Protein AF-A0A9E5TFW9-F1 (afdb_monomer_lite)

Foldseek 3Di:
DWKAAVPGTQPDFDPDQVCVVVVDTDGDPDPVAFDWGWMWDADADPVRHGPDDIDIDTGDRDAPDPPRPRDDDDDDDDDDD

pLDDT: mean 77.69, std 11.97, range [42.94, 93.12]

Radius of gyration: 13.74 Å; chains: 1; bounding box: 29×26×41 Å

Secondary structure (DSSP, 8-state):
-EEEETTEEE--B-S--TTTTTT---B-S-SSS---EEEEEE-B-TTS-BSSPPEEEEE-----STTS-------------

Structure (mmCIF, N/CA/C/O backbone):
data_AF-A0A9E5TFW9-F1
#
_entry.id   AF-A0A9E5TFW9-F1
#
loop_
_atom_site.group_PDB
_atom_site.id
_atom_site.type_symbol
_atom_site.label_atom_id
_atom_site.label_alt_id
_atom_site.label_comp_id
_atom_site.label_asym_id
_atom_site.label_entity_id
_atom_site.label_seq_id
_atom_site.pdbx_PDB_ins_code
_atom_site.Cartn_x
_atom_site.Cartn_y
_atom_site.Cartn_z
_atom_site.occupancy
_atom_site.B_iso_or_equiv
_atom_site.auth_seq_id
_atom_site.auth_comp_id
_atom_site.auth_asym_id
_atom_site.auth_atom_id
_atom_site.pdbx_PDB_model_num
ATOM 1 N N . MET A 1 1 ? -5.559 4.159 7.560 1.00 81.75 1 MET A N 1
ATOM 2 C CA . MET A 1 1 ? -4.598 3.193 6.991 1.00 81.75 1 MET A CA 1
ATOM 3 C C . MET A 1 1 ? -3.186 3.689 7.248 1.00 81.75 1 MET A C 1
ATOM 5 O O . MET A 1 1 ? -2.982 4.898 7.238 1.00 81.75 1 MET A O 1
ATOM 9 N N . LYS A 1 2 ? -2.248 2.771 7.476 1.00 84.69 2 LYS A N 1
ATOM 10 C CA . LYS A 1 2 ? -0.814 3.016 7.639 1.00 84.69 2 LYS A CA 1
ATOM 11 C C . LYS A 1 2 ? -0.049 2.108 6.675 1.00 84.69 2 LYS A C 1
ATOM 13 O O . LYS A 1 2 ? -0.403 0.938 6.575 1.00 84.69 2 LYS A O 1
ATOM 18 N N . VAL A 1 3 ? 0.975 2.637 5.999 1.00 87.62 3 VAL A N 1
ATOM 19 C CA . VAL A 1 3 ? 1.891 1.873 5.131 1.00 87.62 3 VAL A CA 1
ATOM 20 C C . VAL A 1 3 ? 3.331 2.161 5.551 1.00 87.62 3 VAL A C 1
ATOM 22 O O . VAL A 1 3 ? 3.700 3.325 5.710 1.00 87.62 3 VAL A O 1
ATOM 25 N N . TRP A 1 4 ? 4.143 1.128 5.755 1.00 89.38 4 TRP A N 1
ATOM 26 C CA . TRP A 1 4 ? 5.516 1.278 6.243 1.00 89.38 4 TRP A CA 1
ATOM 27 C C . TRP A 1 4 ? 6.442 0.165 5.745 1.00 89.38 4 TRP A C 1
ATOM 29 O O . TRP A 1 4 ? 6.000 -0.863 5.245 1.00 89.38 4 TRP A O 1
ATOM 39 N N . THR A 1 5 ? 7.742 0.387 5.891 1.00 87.81 5 THR A N 1
ATOM 40 C CA . THR A 1 5 ? 8.823 -0.591 5.740 1.00 87.81 5 THR A CA 1
ATOM 41 C C . THR A 1 5 ? 9.832 -0.368 6.874 1.00 87.81 5 THR A C 1
ATOM 43 O O . THR A 1 5 ? 9.662 0.533 7.702 1.00 87.81 5 THR A O 1
ATOM 46 N N . GLU A 1 6 ? 10.868 -1.194 6.965 1.00 81.94 6 GLU A N 1
ATOM 47 C CA . GLU A 1 6 ? 11.880 -1.068 8.011 1.00 81.94 6 GLU A CA 1
ATOM 48 C C . GLU A 1 6 ? 12.544 0.322 7.973 1.00 81.94 6 GLU A C 1
ATOM 50 O O . GLU A 1 6 ? 13.102 0.748 6.962 1.00 81.94 6 GLU A O 1
ATOM 55 N N . GLY A 1 7 ? 12.425 1.070 9.077 1.00 73.62 7 GLY A N 1
ATOM 56 C CA . GLY A 1 7 ? 12.993 2.415 9.214 1.00 73.62 7 GLY A CA 1
ATOM 57 C C . GLY A 1 7 ? 12.309 3.519 8.396 1.00 73.62 7 GLY A C 1
ATOM 58 O O . GLY A 1 7 ? 12.794 4.651 8.409 1.00 73.62 7 GLY A O 1
ATOM 59 N N . TRP A 1 8 ? 11.200 3.242 7.697 1.00 76.19 8 TRP A N 1
ATOM 60 C CA . TRP A 1 8 ? 10.527 4.243 6.864 1.00 76.19 8 TRP A CA 1
ATOM 61 C C . TRP A 1 8 ? 9.003 4.084 6.849 1.00 76.19 8 TRP A C 1
ATOM 63 O O . TRP A 1 8 ? 8.469 3.016 6.568 1.00 76.19 8 TRP A O 1
ATOM 73 N N . GLU A 1 9 ? 8.283 5.174 7.108 1.00 77.06 9 GLU A N 1
ATOM 74 C CA . GLU A 1 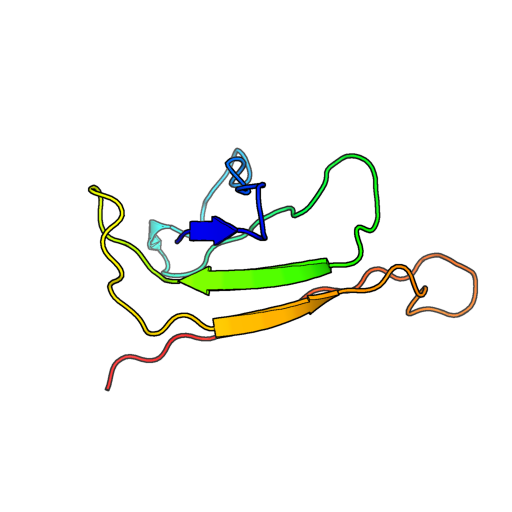9 ? 6.818 5.214 7.087 1.00 77.06 9 GLU A CA 1
ATOM 75 C C . GLU A 1 9 ? 6.326 6.124 5.959 1.00 77.06 9 GLU A C 1
ATOM 77 O O . GLU A 1 9 ? 6.809 7.250 5.799 1.00 77.06 9 GLU A O 1
ATOM 82 N N . VAL A 1 10 ? 5.339 5.658 5.188 1.00 75.19 10 VAL A N 1
ATOM 83 C CA . VAL A 1 10 ? 4.687 6.491 4.177 1.00 75.19 10 VAL A CA 1
ATOM 84 C C . VAL A 1 10 ? 3.715 7.427 4.889 1.00 75.19 10 VAL A C 1
ATOM 86 O O . VAL A 1 10 ? 2.609 7.042 5.259 1.00 75.19 10 VAL A O 1
ATOM 89 N N . THR A 1 11 ? 4.107 8.684 5.067 1.00 60.56 11 THR A N 1
ATOM 90 C CA . THR A 1 11 ? 3.263 9.704 5.716 1.00 60.56 11 THR A CA 1
ATOM 91 C C . THR A 1 11 ? 2.389 10.491 4.738 1.00 60.56 11 THR A C 1
ATOM 93 O O . THR A 1 11 ? 1.532 11.267 5.160 1.00 60.56 11 THR A O 1
ATOM 96 N N . ARG A 1 12 ? 2.575 10.307 3.422 1.00 57.22 12 ARG A N 1
ATOM 97 C CA . ARG A 1 12 ? 1.818 11.024 2.387 1.00 57.22 12 ARG A CA 1
ATOM 98 C C . ARG A 1 12 ? 0.697 10.167 1.805 1.00 57.22 12 ARG A C 1
ATOM 100 O O . ARG A 1 12 ? 0.907 9.371 0.895 1.00 57.22 12 ARG A O 1
ATOM 107 N N . VAL A 1 13 ? -0.508 10.417 2.302 1.00 57.84 13 VAL A N 1
ATOM 108 C CA . VAL A 1 13 ? -1.763 10.129 1.598 1.00 57.84 13 VAL A CA 1
ATOM 109 C C . VAL A 1 13 ? -1.974 11.243 0.562 1.00 57.84 13 VAL A C 1
ATOM 111 O O . VAL A 1 13 ? -1.606 12.392 0.825 1.00 57.84 13 VAL A O 1
ATOM 114 N N . ALA A 1 14 ? -2.482 10.930 -0.634 1.00 53.62 14 ALA A N 1
ATOM 115 C CA . ALA A 1 14 ? -2.703 11.937 -1.677 1.00 53.62 14 ALA A CA 1
ATOM 116 C C . ALA A 1 14 ? -3.564 13.119 -1.150 1.00 53.62 14 ALA A C 1
ATOM 118 O O . ALA A 1 14 ? -4.474 12.901 -0.352 1.00 53.62 14 ALA A O 1
ATOM 119 N N . PRO A 1 15 ? -3.293 14.378 -1.563 1.00 42.94 15 PRO A N 1
ATOM 120 C CA . PRO A 1 15 ? -3.898 15.587 -0.975 1.00 42.94 15 PRO A CA 1
ATOM 121 C C . PRO A 1 15 ? -5.419 15.686 -1.151 1.00 42.94 15 PRO A C 1
ATOM 123 O O . PRO A 1 15 ? -6.087 16.420 -0.426 1.00 42.94 15 PRO A O 1
ATOM 126 N N . THR A 1 16 ? -5.972 14.929 -2.090 1.00 46.41 16 THR A N 1
ATOM 127 C CA . THR A 1 16 ? -7.391 14.616 -2.153 1.00 46.41 16 THR A CA 1
ATOM 128 C C . THR A 1 16 ? -7.519 13.145 -1.810 1.00 46.41 16 THR A C 1
ATOM 130 O O . THR A 1 16 ? -7.099 12.300 -2.597 1.00 46.41 16 THR A O 1
ATOM 133 N N . ASP A 1 17 ? -8.107 12.852 -0.657 1.00 52.50 17 ASP A N 1
ATOM 134 C CA . ASP A 1 17 ? -8.470 11.503 -0.227 1.00 52.50 17 ASP A CA 1
ATOM 135 C C . ASP A 1 17 ? -10.000 11.343 -0.364 1.00 52.50 17 ASP A C 1
ATOM 137 O O . ASP A 1 17 ? -10.701 11.256 0.647 1.00 52.50 17 ASP A O 1
ATOM 141 N N . PRO A 1 18 ? -10.576 11.400 -1.592 1.00 47.28 18 PRO A N 1
ATOM 142 C CA . PRO A 1 18 ? -12.017 11.238 -1.786 1.00 47.28 18 PRO A CA 1
ATOM 143 C C . PRO A 1 18 ? -12.510 9.854 -1.337 1.00 47.28 18 PRO A C 1
ATOM 145 O O . PRO A 1 18 ? -13.713 9.661 -1.182 1.00 47.28 18 PRO A O 1
ATOM 148 N N . GLY A 1 19 ? -11.591 8.912 -1.094 1.00 51.81 19 GLY A N 1
ATOM 149 C CA . GLY A 1 19 ? -11.893 7.558 -0.664 1.00 51.81 19 GLY A CA 1
ATOM 150 C C . GLY A 1 19 ? -12.008 7.336 0.824 1.00 51.81 19 GLY A C 1
ATOM 151 O O . GLY A 1 19 ? -12.666 6.376 1.219 1.00 51.81 19 GLY A O 1
ATOM 152 N N . LYS A 1 20 ? -11.480 8.230 1.663 1.00 54.12 20 LYS A N 1
ATOM 153 C CA . LYS A 1 20 ? -11.540 8.047 3.118 1.00 54.12 20 LYS A CA 1
ATOM 154 C C . LYS A 1 20 ? -12.964 7.881 3.649 1.00 54.12 20 LYS A C 1
ATOM 156 O O . LYS A 1 20 ? -13.177 7.126 4.592 1.00 54.12 20 LYS A O 1
ATOM 161 N N . SER A 1 21 ? -13.930 8.575 3.045 1.00 58.78 21 SER A N 1
ATOM 162 C CA . SER A 1 21 ? -15.359 8.454 3.362 1.00 58.78 21 SER A CA 1
ATOM 163 C C . SER A 1 21 ? -16.053 7.295 2.636 1.00 58.78 21 SER A C 1
ATOM 165 O O . SER A 1 21 ? -17.102 6.850 3.091 1.00 58.78 21 SER A O 1
ATOM 167 N N . ALA A 1 22 ? -15.479 6.799 1.537 1.00 65.19 22 ALA A N 1
ATOM 168 C CA . ALA A 1 22 ? -15.994 5.682 0.741 1.00 65.19 22 ALA A CA 1
ATOM 169 C C . ALA A 1 22 ? -15.319 4.331 1.065 1.00 65.19 22 ALA A C 1
ATOM 171 O O . ALA A 1 22 ? -15.674 3.316 0.472 1.00 65.19 22 ALA A O 1
ATOM 172 N N . GLY A 1 23 ? -14.359 4.307 1.997 1.00 71.88 23 GLY A N 1
ATOM 173 C CA . GLY A 1 23 ? -13.641 3.106 2.427 1.00 71.88 23 GLY A CA 1
ATOM 174 C C . GLY A 1 23 ? -12.454 2.692 1.548 1.00 71.88 23 GLY A C 1
ATOM 175 O O . GLY A 1 23 ? -11.935 1.599 1.752 1.00 71.88 23 GLY A O 1
ATOM 176 N N . TYR A 1 24 ? -12.002 3.531 0.608 1.00 73.06 24 TYR A N 1
ATOM 177 C CA . TYR A 1 24 ? -10.785 3.285 -0.180 1.00 73.06 24 TYR A CA 1
ATOM 178 C C . TYR A 1 24 ? -9.675 4.279 0.182 1.00 73.06 24 TYR A C 1
ATOM 180 O O . TYR A 1 24 ? -9.946 5.397 0.610 1.00 73.06 24 TYR A O 1
ATOM 188 N N . TYR A 1 25 ? -8.415 3.879 0.025 1.00 76.06 25 TYR A N 1
ATOM 189 C CA . TYR A 1 25 ? -7.259 4.713 0.355 1.00 76.06 25 TYR A CA 1
ATOM 190 C C . TYR A 1 25 ? -6.210 4.605 -0.749 1.00 76.06 25 TYR A C 1
ATOM 192 O O . TYR A 1 25 ? -5.803 3.498 -1.090 1.00 76.06 25 TYR A O 1
ATOM 200 N N . ASP A 1 26 ? -5.713 5.746 -1.227 1.00 79.00 26 ASP A N 1
ATOM 201 C CA . ASP A 1 26 ? -4.613 5.799 -2.193 1.00 79.00 26 ASP A CA 1
ATOM 202 C C . ASP A 1 26 ? -3.325 6.279 -1.516 1.00 79.00 26 ASP A C 1
ATOM 204 O O . ASP A 1 26 ? -3.284 7.334 -0.871 1.00 79.00 26 ASP A O 1
ATOM 208 N N . VAL A 1 27 ? -2.244 5.515 -1.686 1.00 80.81 27 VAL A N 1
ATOM 209 C CA . VAL A 1 27 ? -0.932 5.818 -1.103 1.00 80.81 27 VAL A CA 1
ATOM 210 C C . VAL A 1 27 ? 0.157 5.752 -2.165 1.00 80.81 27 VAL A C 1
ATOM 212 O O . VAL A 1 27 ? 0.278 4.778 -2.902 1.00 80.81 27 VAL A O 1
ATOM 215 N N . ILE A 1 28 ? 0.986 6.797 -2.213 1.00 81.56 28 ILE A N 1
ATOM 216 C CA . ILE A 1 28 ? 2.163 6.867 -3.082 1.00 81.56 28 ILE A CA 1
ATOM 217 C C . ILE A 1 28 ? 3.391 6.469 -2.257 1.00 81.56 28 ILE A C 1
ATOM 219 O O . ILE A 1 28 ? 3.798 7.203 -1.359 1.00 81.56 28 ILE A O 1
ATOM 223 N N . LEU A 1 29 ? 4.005 5.327 -2.584 1.00 81.38 29 LEU A N 1
ATOM 224 C CA . LEU A 1 29 ? 5.175 4.797 -1.863 1.00 81.38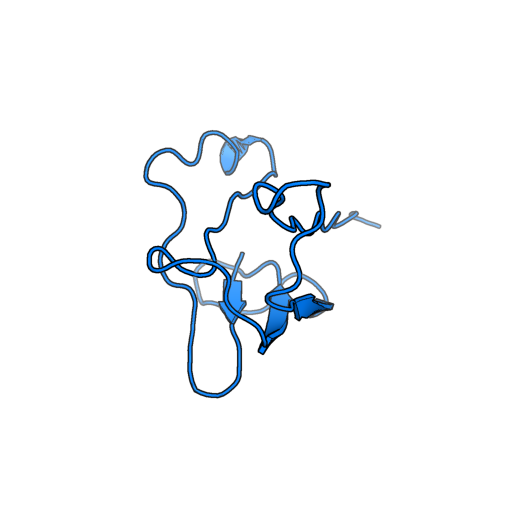 29 LEU A CA 1
ATOM 225 C C . LEU A 1 29 ? 6.450 5.633 -2.044 1.00 81.38 29 LEU A C 1
ATOM 227 O O . LEU A 1 29 ? 7.328 5.616 -1.190 1.00 81.38 29 LEU A O 1
ATOM 231 N N . SER A 1 30 ? 6.602 6.339 -3.162 1.00 79.12 30 SER A N 1
ATOM 232 C CA . SER A 1 30 ? 7.721 7.256 -3.387 1.00 79.12 30 SER A CA 1
ATOM 233 C C . SER A 1 30 ? 7.374 8.240 -4.495 1.00 79.12 30 SER A C 1
ATOM 235 O O . SER A 1 30 ? 6.820 7.860 -5.525 1.00 79.12 30 SER A O 1
ATOM 237 N N . VAL A 1 31 ? 7.714 9.511 -4.289 1.00 78.88 31 VAL A N 1
ATOM 238 C CA . VAL A 1 31 ? 7.583 10.554 -5.321 1.00 78.88 31 VAL A CA 1
ATOM 239 C C . VAL A 1 31 ? 8.803 10.619 -6.243 1.00 78.88 31 VAL A C 1
ATOM 241 O O . VAL A 1 31 ? 8.740 11.258 -7.287 1.00 78.88 31 VAL A O 1
ATOM 244 N N . GLU A 1 32 ? 9.900 9.957 -5.872 1.00 82.81 32 GLU A N 1
ATOM 245 C CA . GLU A 1 32 ? 11.169 9.972 -6.611 1.00 82.81 32 GLU A CA 1
ATOM 246 C C . GLU A 1 32 ? 11.208 8.927 -7.736 1.00 82.81 32 GLU A C 1
ATOM 248 O O . GLU A 1 32 ? 12.063 8.993 -8.615 1.00 82.81 32 GLU A O 1
ATOM 253 N N . GLY A 1 33 ? 10.269 7.977 -7.739 1.00 80.00 33 GLY A N 1
ATOM 254 C CA . GLY A 1 33 ? 10.173 6.927 -8.749 1.00 80.00 33 GLY A CA 1
ATOM 255 C C . GLY A 1 33 ? 9.828 5.558 -8.161 1.00 80.00 33 GLY A C 1
ATOM 256 O O . GLY A 1 33 ? 9.441 5.470 -6.992 1.00 80.00 33 GLY A O 1
ATOM 257 N N . PRO A 1 34 ? 9.952 4.483 -8.965 1.00 81.94 34 PRO A N 1
ATOM 258 C CA . PRO A 1 34 ? 9.779 3.114 -8.496 1.00 81.94 34 PRO A CA 1
ATOM 259 C C . PRO A 1 34 ? 10.696 2.829 -7.310 1.00 81.94 34 PRO A C 1
ATOM 261 O O . PRO A 1 34 ? 11.890 3.130 -7.348 1.00 81.94 34 PRO A O 1
ATOM 264 N N . ARG A 1 35 ? 10.137 2.238 -6.259 1.00 83.88 35 ARG A N 1
ATOM 265 C CA . ARG A 1 35 ? 10.877 1.895 -5.050 1.00 83.88 35 ARG A CA 1
ATOM 266 C C . ARG A 1 35 ? 10.656 0.428 -4.750 1.00 83.88 35 ARG A C 1
ATOM 268 O O . ARG A 1 35 ? 9.531 0.046 -4.447 1.00 83.88 35 ARG A O 1
ATOM 275 N N . ALA A 1 36 ? 11.725 -0.357 -4.828 1.00 87.00 36 ALA A N 1
ATOM 276 C CA . ALA A 1 36 ? 11.717 -1.732 -4.359 1.00 87.00 36 ALA A CA 1
ATOM 277 C C . ALA A 1 36 ? 11.727 -1.771 -2.827 1.00 87.00 36 ALA A C 1
ATOM 279 O O . ALA A 1 36 ? 12.334 -0.906 -2.186 1.00 87.00 36 ALA A O 1
ATOM 280 N N . GLY A 1 37 ? 11.075 -2.769 -2.244 1.00 87.75 37 GLY A N 1
ATOM 281 C CA . GLY A 1 37 ? 11.086 -2.967 -0.802 1.00 87.75 37 GLY A CA 1
ATOM 282 C C . GLY A 1 37 ? 10.072 -3.996 -0.332 1.00 87.75 37 GLY A C 1
ATOM 283 O O . GLY A 1 37 ? 9.161 -4.364 -1.071 1.00 87.75 37 GLY A O 1
ATOM 284 N N . HIS A 1 38 ? 10.249 -4.412 0.920 1.00 91.81 38 HIS A N 1
ATOM 285 C CA . HIS A 1 38 ? 9.273 -5.202 1.655 1.00 91.81 38 HIS A CA 1
ATOM 286 C C . HIS A 1 38 ? 8.410 -4.257 2.488 1.00 91.81 38 HIS A C 1
ATOM 288 O O . HIS A 1 38 ? 8.919 -3.527 3.344 1.00 91.81 38 HIS A O 1
ATOM 294 N N . TRP A 1 39 ? 7.118 -4.230 2.209 1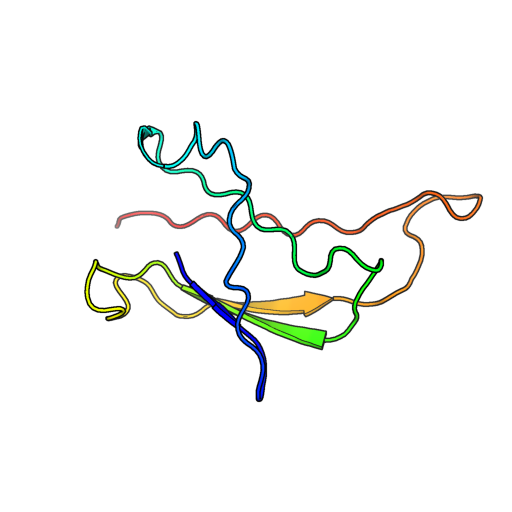.00 91.50 39 TRP A N 1
ATOM 295 C CA . TRP A 1 39 ? 6.171 -3.266 2.745 1.00 91.50 39 TRP A CA 1
ATOM 296 C C . TRP A 1 39 ? 5.123 -3.941 3.603 1.00 91.50 39 TRP A C 1
ATOM 298 O O . TRP A 1 39 ? 4.786 -5.104 3.413 1.00 91.50 39 TRP A O 1
ATOM 308 N N . PHE A 1 40 ? 4.555 -3.158 4.505 1.00 91.75 40 PHE A N 1
ATOM 309 C CA . PHE A 1 40 ? 3.464 -3.554 5.371 1.00 91.75 40 PHE A CA 1
ATOM 310 C C . PHE A 1 40 ? 2.349 -2.521 5.28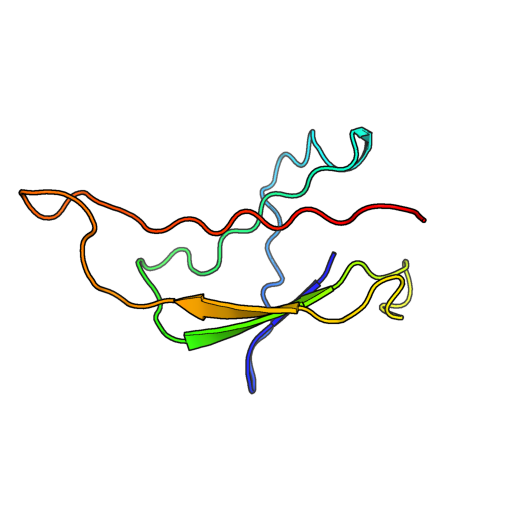0 1.00 91.75 40 PHE A C 1
ATOM 312 O O . PHE A 1 40 ? 2.615 -1.316 5.237 1.00 91.75 40 PHE A O 1
ATOM 319 N N . VAL A 1 41 ? 1.101 -2.983 5.291 1.00 90.12 41 VAL A N 1
ATOM 320 C CA . VAL A 1 41 ? -0.081 -2.126 5.395 1.00 90.12 41 VAL A CA 1
ATOM 321 C C . VAL A 1 41 ? -1.042 -2.641 6.458 1.00 90.12 41 VAL A C 1
ATOM 323 O O . VAL A 1 41 ? -1.211 -3.846 6.627 1.00 90.12 41 VAL A O 1
ATOM 326 N N . ALA A 1 42 ? -1.706 -1.722 7.152 1.00 88.94 42 ALA A N 1
ATOM 327 C CA . ALA A 1 42 ? -2.829 -2.031 8.031 1.00 88.94 42 ALA A CA 1
ATOM 328 C C . ALA A 1 42 ? -3.843 -0.880 8.052 1.00 88.94 42 ALA A C 1
ATOM 330 O O . ALA A 1 42 ? -3.495 0.300 7.904 1.00 88.94 42 ALA A O 1
ATOM 331 N N . VAL A 1 43 ? -5.113 -1.198 8.290 1.00 85.31 43 VAL A N 1
ATOM 332 C CA . VAL A 1 43 ? -6.099 -0.211 8.736 1.00 85.31 43 VAL A CA 1
ATOM 333 C C . VAL A 1 43 ? -5.805 0.090 10.203 1.00 85.31 43 VAL A C 1
ATOM 335 O O . VAL A 1 43 ? -5.590 -0.825 10.990 1.00 85.31 43 VAL A O 1
ATOM 338 N N . VAL A 1 44 ? -5.766 1.369 10.572 1.00 83.62 44 VAL A N 1
ATOM 339 C CA . VAL A 1 44 ? -5.454 1.818 11.937 1.00 83.62 44 VAL A CA 1
ATOM 340 C C . VAL A 1 44 ? -6.484 2.839 12.408 1.00 83.62 44 VAL A C 1
ATOM 342 O O . VAL A 1 44 ? -7.055 3.550 11.573 1.00 83.62 44 VAL A O 1
ATOM 345 N N . ASP A 1 45 ? -6.710 2.908 13.719 1.00 81.06 45 ASP A N 1
ATOM 346 C CA . ASP A 1 45 ? -7.527 3.940 14.360 1.00 81.06 45 ASP A CA 1
ATOM 347 C C . ASP A 1 45 ? -6.805 5.305 14.400 1.00 81.06 45 ASP A C 1
ATOM 349 O O . ASP A 1 45 ? -5.692 5.469 13.892 1.00 81.06 45 ASP A O 1
ATOM 353 N N . ALA A 1 46 ? -7.440 6.309 15.012 1.00 77.19 46 ALA A N 1
ATOM 354 C CA . ALA A 1 46 ? -6.867 7.651 15.147 1.00 77.19 46 ALA A CA 1
ATOM 355 C C . ALA A 1 46 ? -5.602 7.708 16.028 1.00 77.19 46 ALA A C 1
ATOM 357 O O . ALA A 1 46 ? -4.825 8.653 15.911 1.00 77.19 46 ALA A O 1
ATOM 358 N N . ASN A 1 47 ? -5.390 6.710 16.888 1.00 80.69 47 ASN A N 1
ATOM 359 C CA . ASN A 1 47 ? -4.215 6.580 17.748 1.00 80.69 47 ASN A CA 1
ATOM 360 C C . ASN A 1 47 ? -3.108 5.732 17.093 1.00 80.69 47 ASN A C 1
ATOM 362 O O . ASN A 1 47 ? -2.037 5.570 17.674 1.00 80.69 47 ASN A O 1
ATOM 366 N N . GLY A 1 48 ? -3.353 5.189 15.897 1.00 78.44 48 GLY A N 1
ATOM 367 C CA . GLY A 1 48 ? -2.429 4.307 15.190 1.00 78.44 48 GLY A CA 1
ATOM 368 C C . GLY A 1 48 ? -2.526 2.832 15.592 1.00 78.44 48 GLY A C 1
ATOM 369 O O . GLY A 1 48 ? -1.702 2.042 15.132 1.00 78.44 48 GLY A O 1
ATOM 370 N N . ASN A 1 49 ? -3.512 2.434 16.403 1.00 84.31 49 ASN A N 1
ATOM 371 C CA . ASN A 1 49 ? -3.716 1.026 16.744 1.00 84.31 49 ASN A CA 1
ATOM 372 C C . ASN A 1 49 ? -4.277 0.269 15.532 1.00 84.31 49 ASN A C 1
ATOM 374 O O . ASN A 1 49 ? -5.199 0.777 14.886 1.00 84.31 49 ASN A O 1
ATOM 378 N N . PRO A 1 50 ? -3.779 -0.938 15.222 1.00 85.19 50 PRO A N 1
ATOM 379 C CA . PRO A 1 50 ? -4.289 -1.731 14.111 1.00 85.19 50 PRO A CA 1
ATOM 380 C C . PRO A 1 50 ? -5.745 -2.154 14.349 1.00 85.19 50 PRO A C 1
ATOM 382 O O . PRO A 1 50 ? -6.089 -2.705 15.391 1.00 85.19 50 PRO A O 1
ATOM 385 N N . LEU A 1 51 ? -6.589 -1.896 13.352 1.00 86.88 51 LEU A N 1
ATOM 386 C CA . LEU A 1 51 ? -7.981 -2.348 13.250 1.00 86.88 51 LEU A CA 1
ATOM 387 C C . LEU A 1 51 ? -8.128 -3.557 12.314 1.00 86.88 51 LEU A C 1
ATOM 389 O O . LEU A 1 51 ? -9.182 -4.185 12.280 1.00 86.88 51 LEU A O 1
ATOM 393 N N . SER A 1 52 ? -7.087 -3.864 11.540 1.00 88.00 52 SER A N 1
ATOM 394 C CA . SER A 1 52 ? -6.996 -5.027 10.658 1.00 88.00 52 SER A CA 1
ATOM 395 C C . SER A 1 52 ? -5.730 -5.825 10.953 1.00 88.00 52 SER A C 1
ATOM 397 O O . SER A 1 52 ? -4.815 -5.337 11.618 1.00 88.00 52 SER A O 1
ATOM 399 N N . GLU A 1 53 ? -5.635 -7.018 10.369 1.00 91.31 53 GLU A N 1
ATOM 400 C CA . GLU A 1 53 ? -4.346 -7.687 10.207 1.00 91.31 53 GLU A CA 1
ATOM 401 C C . GLU A 1 53 ? -3.379 -6.812 9.394 1.00 91.31 53 GLU A C 1
ATOM 403 O O . GLU A 1 53 ? -3.793 -6.014 8.541 1.00 91.31 53 GLU A O 1
ATOM 408 N N . THR A 1 54 ? -2.087 -6.971 9.675 1.00 90.75 54 THR A N 1
ATOM 409 C CA . THR A 1 54 ? -1.015 -6.371 8.882 1.00 90.75 54 THR A CA 1
ATOM 410 C C . THR A 1 54 ? -0.750 -7.245 7.666 1.00 90.75 54 THR A C 1
ATOM 412 O O . THR A 1 54 ? -0.404 -8.416 7.810 1.00 90.75 54 THR A O 1
ATOM 415 N N . VAL A 1 55 ? -0.856 -6.666 6.474 1.00 91.75 55 VAL A N 1
ATOM 416 C CA . VAL A 1 55 ? -0.608 -7.359 5.208 1.00 91.75 55 VAL A CA 1
ATOM 417 C C . VAL A 1 55 ? 0.787 -6.994 4.692 1.00 91.75 55 VAL A C 1
ATOM 419 O O . VAL A 1 55 ? 1.039 -5.807 4.457 1.00 91.75 55 VAL A O 1
ATOM 422 N N . PRO A 1 56 ? 1.696 -7.971 4.514 1.00 93.12 56 PRO A N 1
ATOM 423 C CA . PRO A 1 56 ? 2.974 -7.747 3.853 1.00 93.12 56 PRO A CA 1
ATOM 424 C C . PRO A 1 56 ? 2.833 -7.808 2.325 1.00 93.12 56 PRO A C 1
ATOM 426 O O . PRO A 1 56 ? 2.039 -8.589 1.798 1.00 93.12 56 PRO A O 1
ATOM 429 N N . PHE A 1 57 ? 3.626 -7.019 1.604 1.00 90.56 57 PHE A N 1
ATOM 430 C CA . PHE A 1 57 ? 3.754 -7.104 0.148 1.00 90.56 57 PHE A CA 1
ATOM 431 C C . PHE A 1 57 ? 5.123 -6.610 -0.320 1.00 90.56 57 PHE A C 1
ATOM 433 O O . PHE A 1 57 ? 5.744 -5.766 0.323 1.00 90.56 57 PHE A O 1
ATOM 440 N N . ASP A 1 58 ? 5.575 -7.104 -1.468 1.00 89.50 58 ASP A N 1
ATOM 441 C CA . ASP A 1 58 ? 6.846 -6.704 -2.064 1.00 89.50 58 ASP A CA 1
ATOM 442 C C . ASP A 1 58 ? 6.622 -5.833 -3.299 1.00 89.50 58 ASP A C 1
ATOM 444 O O . ASP A 1 58 ? 5.669 -6.018 -4.060 1.00 89.50 58 ASP A O 1
ATOM 448 N N . THR A 1 59 ? 7.529 -4.885 -3.505 1.00 87.25 59 THR A N 1
ATOM 449 C CA . THR A 1 59 ? 7.645 -4.128 -4.752 1.00 87.25 59 THR A CA 1
ATOM 450 C C . THR A 1 59 ? 9.046 -4.278 -5.320 1.00 87.25 59 THR A C 1
ATOM 452 O O . THR A 1 59 ? 10.019 -4.451 -4.580 1.00 87.25 59 THR A O 1
ATOM 455 N N . ASP A 1 60 ? 9.169 -4.144 -6.636 1.00 86.25 60 ASP A N 1
ATOM 456 C CA . ASP A 1 60 ? 10.454 -4.089 -7.323 1.00 86.25 60 ASP A CA 1
ATOM 457 C C . ASP A 1 60 ? 10.567 -2.820 -8.197 1.00 86.25 60 ASP A C 1
ATOM 459 O O . ASP A 1 60 ? 9.744 -1.901 -8.127 1.00 86.25 60 ASP A O 1
ATOM 463 N N . THR A 1 61 ? 11.647 -2.719 -8.972 1.00 86.44 61 THR A N 1
ATOM 464 C CA . THR A 1 61 ? 11.859 -1.644 -9.958 1.00 86.44 61 THR A CA 1
ATOM 465 C C . THR A 1 61 ? 11.730 -2.133 -11.402 1.00 86.44 61 THR A C 1
ATOM 467 O O . THR A 1 61 ? 12.110 -1.420 -12.334 1.00 86.44 61 THR A O 1
ATOM 470 N N . VAL A 1 62 ? 11.212 -3.346 -11.605 1.00 85.88 62 VAL A N 1
ATOM 471 C CA . VAL A 1 62 ? 11.038 -3.962 -12.916 1.00 85.88 62 VAL A CA 1
ATOM 472 C C . VAL A 1 62 ? 9.884 -3.283 -13.637 1.00 85.88 62 VAL A C 1
ATOM 474 O O . VAL A 1 62 ? 8.757 -3.181 -13.146 1.00 85.88 62 VAL A O 1
ATOM 477 N N . ASP A 1 63 ? 10.162 -2.838 -14.856 1.00 82.56 63 ASP A N 1
ATOM 478 C CA . ASP A 1 63 ? 9.137 -2.255 -15.699 1.00 82.56 63 ASP A CA 1
ATOM 479 C C . ASP A 1 63 ? 8.127 -3.315 -16.154 1.00 82.56 63 ASP A C 1
ATOM 481 O O . ASP A 1 63 ? 8.482 -4.302 -16.801 1.00 82.56 63 ASP A O 1
ATOM 485 N N . CYS A 1 64 ? 6.850 -3.101 -15.843 1.00 79.06 64 CYS A N 1
ATOM 486 C CA . CYS A 1 64 ? 5.783 -4.042 -16.180 1.00 79.06 64 CYS A CA 1
ATOM 487 C C . CYS A 1 64 ? 5.168 -3.833 -17.580 1.00 79.06 64 CYS A C 1
ATOM 489 O O . CYS A 1 64 ? 4.146 -4.448 -17.892 1.00 79.06 64 CYS A O 1
ATOM 491 N N . ARG A 1 65 ? 5.742 -2.978 -18.445 1.00 79.56 65 ARG A N 1
ATOM 492 C CA . ARG A 1 65 ? 5.301 -2.777 -19.837 1.00 79.56 65 ARG A CA 1
ATOM 493 C C . ARG A 1 65 ? 6.453 -2.913 -20.841 1.00 79.56 65 ARG A C 1
ATOM 495 O O . ARG A 1 65 ? 7.571 -2.462 -20.595 1.00 79.56 65 ARG A O 1
ATOM 502 N N . PRO A 1 66 ? 6.179 -3.410 -22.062 1.00 64.12 66 PRO A N 1
ATOM 503 C CA . PRO A 1 66 ? 7.124 -3.266 -23.161 1.00 64.12 66 PRO A CA 1
ATOM 504 C C . PRO A 1 66 ? 7.392 -1.769 -23.385 1.00 64.12 66 PRO A C 1
ATOM 506 O O . PRO A 1 66 ? 6.438 -1.010 -23.565 1.00 64.12 66 PRO A O 1
ATOM 509 N N . LYS A 1 67 ? 8.672 -1.367 -23.417 1.00 74.06 67 LYS A N 1
ATOM 510 C CA . LYS A 1 67 ? 9.196 0.010 -23.612 1.00 74.06 67 LYS A CA 1
ATOM 511 C C . LYS A 1 67 ? 9.492 0.849 -22.358 1.00 74.06 67 LYS A C 1
ATOM 513 O O . LYS A 1 67 ? 9.763 2.034 -22.522 1.00 74.06 67 LYS A O 1
ATOM 518 N N . GLY A 1 68 ? 9.496 0.294 -21.146 1.00 67.75 68 GLY A N 1
ATOM 519 C CA . GLY A 1 68 ? 10.006 1.068 -20.003 1.00 67.75 68 GLY A CA 1
ATOM 520 C C . GLY A 1 68 ? 9.032 2.153 -19.509 1.00 67.75 68 GLY A C 1
ATOM 521 O O . GLY A 1 68 ? 9.453 3.253 -19.161 1.00 67.75 68 GLY A O 1
ATOM 522 N N . THR A 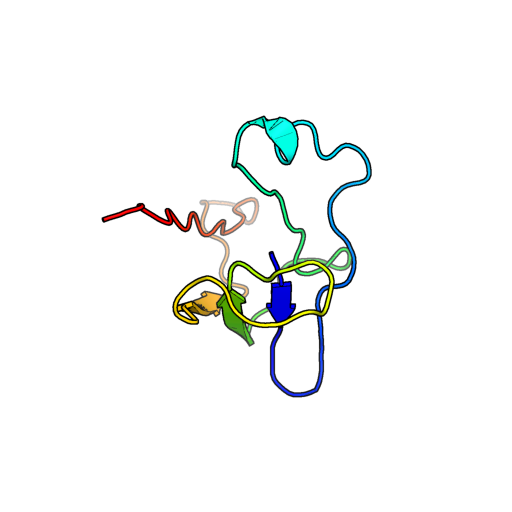1 69 ? 7.720 1.885 -19.566 1.00 73.56 69 THR A N 1
ATOM 523 C CA . THR A 1 69 ? 6.673 2.837 -19.129 1.00 73.56 69 THR A CA 1
ATOM 524 C C . THR A 1 69 ? 5.676 2.248 -18.126 1.00 73.56 69 THR A C 1
ATOM 526 O O . THR A 1 69 ? 4.662 2.876 -17.804 1.00 73.56 69 THR A O 1
ATOM 529 N N . GLY A 1 70 ? 5.908 1.020 -17.675 1.00 70.69 70 GLY A N 1
ATOM 530 C CA . GLY A 1 70 ? 5.061 0.290 -16.748 1.00 70.69 70 GLY A CA 1
ATOM 531 C C . GLY A 1 70 ? 5.335 0.690 -15.308 1.00 70.69 70 GLY A C 1
ATOM 532 O O . GLY A 1 70 ? 6.464 0.960 -14.917 1.00 70.69 70 GLY A O 1
ATOM 533 N N . ARG A 1 71 ? 4.278 0.735 -14.498 1.00 75.00 71 ARG A N 1
ATOM 534 C CA . ARG A 1 71 ? 4.366 0.952 -13.051 1.00 75.00 71 ARG A CA 1
ATOM 535 C C . ARG A 1 71 ? 3.571 -0.139 -12.353 1.00 75.00 71 ARG A C 1
ATOM 537 O O . ARG A 1 71 ? 2.479 -0.476 -12.811 1.00 75.00 71 ARG A O 1
ATOM 544 N N . GLN A 1 72 ? 4.114 -0.672 -11.267 1.00 75.06 72 GLN A N 1
ATOM 545 C CA . GLN A 1 72 ? 3.427 -1.644 -10.423 1.00 75.06 72 GLN A CA 1
ATOM 546 C C . GLN A 1 72 ? 2.488 -0.924 -9.450 1.00 75.06 72 GLN A C 1
ATOM 548 O O . GLN A 1 72 ? 2.824 0.138 -8.927 1.00 75.06 72 GLN A O 1
ATOM 553 N N . TRP A 1 73 ? 1.306 -1.501 -9.240 1.00 78.88 73 TRP A N 1
ATOM 554 C CA . TRP A 1 73 ? 0.313 -1.047 -8.270 1.00 78.88 73 TRP A CA 1
ATOM 555 C C . TRP A 1 73 ? -0.175 -2.274 -7.513 1.00 78.88 73 TRP A C 1
ATOM 557 O O . TRP A 1 73 ? -0.443 -3.305 -8.130 1.00 78.88 73 TRP A O 1
ATOM 567 N N . VAL A 1 74 ? -0.286 -2.157 -6.194 1.00 81.06 74 VAL A N 1
ATOM 568 C CA . VAL A 1 74 ? -0.817 -3.217 -5.336 1.00 81.06 74 VAL A CA 1
ATOM 569 C C . VAL A 1 74 ? -2.204 -2.789 -4.877 1.00 81.06 74 VAL A C 1
ATOM 571 O O . VAL A 1 74 ? -2.376 -1.670 -4.399 1.00 81.06 74 VAL A O 1
ATOM 574 N N . ILE A 1 75 ? -3.188 -3.670 -5.052 1.00 84.44 75 ILE A N 1
ATOM 575 C CA . ILE A 1 75 ? -4.559 -3.477 -4.571 1.00 84.44 75 ILE A CA 1
ATOM 576 C C . ILE A 1 75 ? -4.756 -4.414 -3.384 1.00 84.44 75 ILE A C 1
ATOM 578 O O . ILE A 1 75 ? -4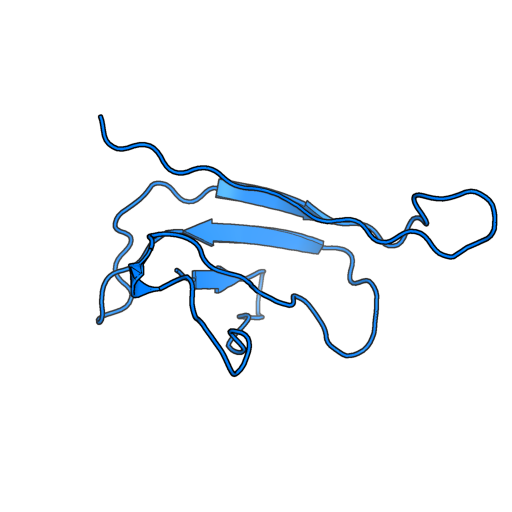.457 -5.604 -3.485 1.00 84.44 75 ILE A O 1
ATOM 582 N N . ILE A 1 76 ? -5.219 -3.867 -2.261 1.00 83.31 76 ILE A N 1
ATOM 583 C CA . ILE A 1 76 ? -5.384 -4.598 -1.002 1.00 83.31 76 ILE A CA 1
ATOM 584 C C . ILE A 1 76 ? -6.805 -4.367 -0.502 1.00 83.31 76 ILE A C 1
ATOM 586 O O . ILE A 1 76 ? -7.155 -3.258 -0.098 1.00 83.31 76 ILE A O 1
ATOM 590 N N . ASP A 1 77 ? -7.606 -5.430 -0.527 1.00 85.62 77 ASP A N 1
ATOM 591 C CA . ASP A 1 77 ? -9.010 -5.400 -0.129 1.00 85.62 77 ASP A CA 1
ATOM 592 C C . ASP A 1 77 ? -9.179 -5.937 1.295 1.00 85.62 77 ASP A C 1
ATOM 594 O O . ASP A 1 77 ? -9.023 -7.133 1.552 1.00 85.62 77 ASP A O 1
ATOM 598 N N . PHE A 1 78 ? -9.558 -5.060 2.224 1.00 80.81 78 PHE A N 1
ATOM 599 C CA . PHE A 1 78 ? -9.970 -5.456 3.569 1.00 80.81 78 PHE A CA 1
ATOM 600 C C . PHE A 1 78 ? -11.472 -5.754 3.577 1.00 80.81 78 PHE A C 1
ATOM 602 O O . PHE A 1 78 ? -12.276 -4.935 3.131 1.00 80.81 78 PHE A O 1
ATOM 609 N N . LYS A 1 79 ? -11.868 -6.918 4.099 1.00 79.50 79 LYS A N 1
ATOM 610 C CA . LYS A 1 79 ? -13.277 -7.313 4.235 1.00 79.50 79 LYS A CA 1
ATOM 611 C C . LYS A 1 79 ? -13.642 -7.415 5.710 1.00 79.50 79 LYS A C 1
ATOM 613 O O . LYS A 1 79 ? -12.898 -8.010 6.485 1.00 79.50 79 LYS A O 1
ATOM 618 N N . ALA A 1 80 ? -14.778 -6.832 6.083 1.00 71.94 80 ALA A N 1
ATOM 619 C CA . ALA A 1 80 ? -15.396 -7.118 7.370 1.00 71.94 80 ALA A CA 1
ATOM 620 C C . ALA A 1 80 ? -15.943 -8.553 7.343 1.00 71.94 80 ALA A C 1
ATOM 622 O O . ALA A 1 80 ? -16.505 -8.969 6.326 1.00 71.94 80 ALA A O 1
ATOM 623 N N . ASN A 1 81 ? -15.749 -9.286 8.438 1.00 59.78 81 ASN A N 1
ATOM 624 C CA . ASN A 1 81 ? -16.382 -10.588 8.646 1.00 59.78 81 ASN A CA 1
ATOM 625 C C . ASN A 1 81 ? -17.851 -10.428 9.038 1.00 59.78 81 ASN A C 1
ATOM 627 O O . ASN A 1 81 ? -18.155 -9.458 9.771 1.00 59.78 81 ASN A O 1
#

Sequence (81 aa):
MKVWTEGWEVTRVAPTDPGKSAGYYDVILSVEGPRAGHWFVAVVDANGNPLSETVPFDTDTVDCRPKGTGRQWVIIDFKAN